Protein AF-A0A327WHX9-F1 (afdb_monomer)

Secondary structure (DSSP, 8-state):
----PPP-------PPPS-----HHHHHHHHHHHTSPP--HHHHHHHHHHHHH-SS-HHHHHHHHT--HHHHHHHHHHH-

pLDDT: mean 82.61, std 20.34, ran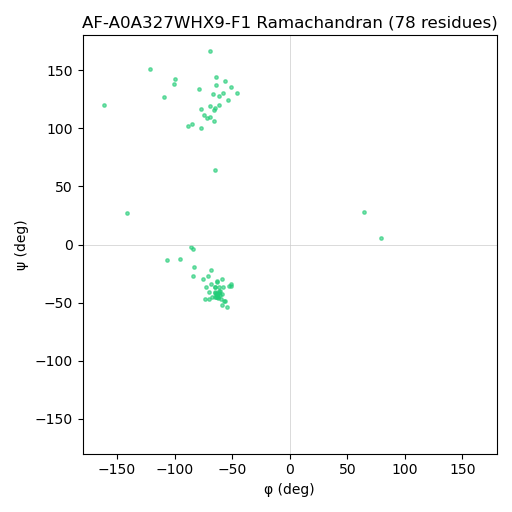ge [37.47, 98.12]

Sequence (80 aa):
MSHSAKASSAKRPQTPTTAERKPALSIIKDIQRQTRRQYTAEEKIRIVLEGLQGEQSVAEICRREGLNTNVYYRWSKEFL

Organism: Larkinella arboricola (NCBI:txid643671)

Solvent-accessible surface area (backbone atoms only — not comparable t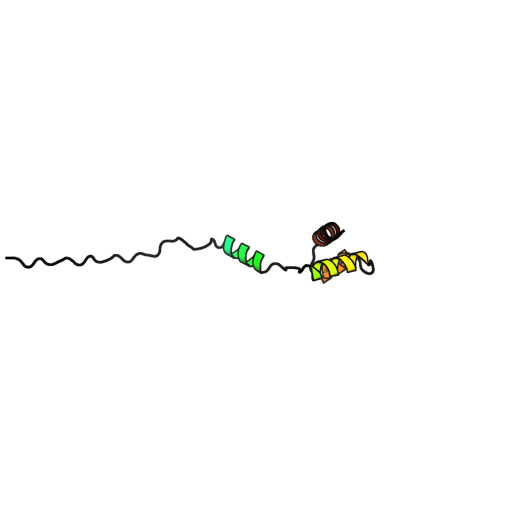o full-atom values): 5324 Å² total; per-residue (Å²): 142,80,88,83,79,81,80,83,80,80,78,75,86,77,76,85,74,95,75,79,78,73,54,71,69,56,53,52,50,52,49,56,59,72,70,45,89,80,76,53,72,68,56,50,51,53,57,44,51,51,45,71,68,56,86,51,57,56,69,56,55,20,60,76,70,75,43,58,60,70,57,54,61,50,50,50,61,74,78,103

Structure (mmCIF, N/CA/C/O backbone):
data_AF-A0A327WHX9-F1
#
_entry.id   AF-A0A327WHX9-F1
#
loop_
_atom_site.group_PDB
_atom_site.id
_atom_site.type_symbol
_atom_site.label_atom_id
_atom_site.label_alt_id
_atom_site.label_comp_id
_atom_site.label_asym_id
_atom_site.label_entity_id
_atom_site.label_seq_id
_atom_site.pdbx_PDB_ins_code
_atom_site.Cartn_x
_atom_site.Cartn_y
_atom_site.Cartn_z
_atom_site.occupancy
_atom_site.B_iso_or_equiv
_atom_site.auth_seq_id
_atom_site.auth_comp_id
_atom_site.auth_asym_id
_atom_site.auth_atom_id
_atom_site.pdbx_PDB_model_num
ATOM 1 N N . MET A 1 1 ? -41.935 21.328 75.353 1.00 42.25 1 MET A N 1
ATOM 2 C CA . MET A 1 1 ? -41.928 22.167 74.134 1.00 42.25 1 MET A CA 1
ATOM 3 C C . MET A 1 1 ? -40.467 22.305 73.722 1.00 42.25 1 MET A C 1
ATOM 5 O O . MET A 1 1 ? -39.720 22.851 74.508 1.00 42.25 1 MET A O 1
ATOM 9 N N . SER A 1 2 ? -39.898 21.779 72.645 1.00 45.25 2 SER A N 1
ATOM 10 C CA . SER A 1 2 ? -40.343 20.946 71.529 1.00 45.25 2 SER A CA 1
ATOM 11 C C . SER A 1 2 ? -39.041 20.365 70.948 1.00 45.25 2 SER A C 1
ATOM 13 O O . SER A 1 2 ? -38.165 21.137 70.567 1.00 45.25 2 SER A O 1
ATOM 15 N N . HIS A 1 3 ? -38.863 19.042 70.908 1.00 37.47 3 HIS A N 1
ATOM 16 C CA . HIS A 1 3 ? -37.740 18.444 70.176 1.00 37.47 3 HIS A CA 1
ATOM 17 C C . HIS A 1 3 ? -38.161 18.298 68.708 1.00 37.47 3 HIS A C 1
ATOM 19 O O . HIS A 1 3 ? -38.962 17.429 68.377 1.00 37.47 3 HIS A O 1
ATOM 25 N N . SER A 1 4 ? -37.661 19.176 67.833 1.00 44.72 4 SER A N 1
ATOM 26 C CA . SER A 1 4 ? -37.864 19.054 66.385 1.00 44.72 4 SER A CA 1
ATOM 27 C C . SER A 1 4 ? -37.040 17.891 65.838 1.00 44.72 4 SER A C 1
ATOM 29 O O . SER A 1 4 ? -35.815 17.969 65.741 1.00 44.72 4 SER A O 1
ATOM 31 N N . ALA A 1 5 ? -37.727 16.820 65.453 1.00 43.72 5 ALA A N 1
ATOM 32 C CA . ALA A 1 5 ? -37.165 15.728 64.676 1.00 43.72 5 ALA A CA 1
ATOM 33 C C . ALA A 1 5 ? -36.869 16.210 63.243 1.00 43.72 5 ALA A C 1
ATOM 35 O O . ALA A 1 5 ? -37.770 16.623 62.514 1.00 43.72 5 ALA A O 1
ATOM 36 N N . LYS A 1 6 ? -35.599 16.159 62.825 1.00 44.56 6 LYS A N 1
ATOM 37 C CA . LYS A 1 6 ? -35.212 16.331 61.418 1.00 44.56 6 LYS A CA 1
ATOM 38 C C . LYS A 1 6 ? -35.526 15.039 60.663 1.00 44.56 6 LYS A C 1
ATOM 40 O O . LYS A 1 6 ? -34.954 13.991 60.952 1.00 44.56 6 LYS A O 1
ATOM 45 N N . ALA A 1 7 ? -36.439 15.135 59.702 1.00 44.75 7 ALA A N 1
ATOM 46 C CA . ALA A 1 7 ? -36.795 14.061 58.789 1.00 44.75 7 ALA A CA 1
ATOM 47 C C . ALA A 1 7 ? -35.583 13.637 57.939 1.00 44.75 7 ALA A C 1
ATOM 49 O O . ALA A 1 7 ? -34.937 14.465 57.294 1.00 44.75 7 ALA A O 1
ATOM 50 N N . SER A 1 8 ? -35.293 12.334 57.932 1.00 43.16 8 SER A N 1
ATOM 51 C CA . SER A 1 8 ? -34.363 11.708 56.991 1.00 43.16 8 SER A CA 1
ATOM 52 C C . SER A 1 8 ? -34.929 11.794 55.576 1.00 43.16 8 SER A C 1
ATOM 54 O O . SER A 1 8 ? -35.955 11.188 55.274 1.00 43.16 8 SER A O 1
ATOM 56 N N . SER A 1 9 ? -34.248 12.524 54.694 1.00 43.16 9 SER A N 1
ATOM 57 C CA . SER A 1 9 ? -34.518 12.479 53.257 1.00 43.16 9 SER A CA 1
ATOM 58 C C . SER A 1 9 ? -33.910 11.197 52.686 1.00 43.16 9 SER A C 1
ATOM 60 O O . SER A 1 9 ? -32.698 11.095 52.489 1.00 43.16 9 SER A O 1
ATOM 62 N N . ALA A 1 10 ? -34.754 10.187 52.475 1.00 52.38 10 ALA A N 1
ATOM 63 C CA . ALA A 1 10 ? -34.388 8.951 51.799 1.00 52.38 10 ALA A CA 1
ATOM 64 C C . ALA A 1 10 ? -34.060 9.253 50.327 1.00 52.38 10 ALA A C 1
ATOM 66 O O . ALA A 1 10 ? -34.936 9.534 49.507 1.00 52.38 10 ALA A O 1
ATOM 67 N N . LYS A 1 11 ? -32.768 9.215 49.991 1.00 51.66 11 LYS A N 1
ATOM 68 C CA . LYS A 1 11 ? -32.269 9.396 48.627 1.00 51.66 11 LYS A CA 1
ATOM 69 C C . LYS A 1 11 ? -32.675 8.184 47.782 1.00 51.66 11 LYS A C 1
ATOM 71 O O . LYS A 1 11 ? -32.172 7.082 47.972 1.00 51.66 11 LYS A O 1
ATOM 76 N N . ARG A 1 12 ? -33.613 8.404 46.859 1.00 52.06 12 ARG A N 1
ATOM 77 C CA . ARG A 1 12 ? -34.085 7.444 45.847 1.00 52.06 12 ARG A CA 1
ATOM 78 C C . ARG A 1 12 ? -32.886 6.832 45.089 1.00 52.06 12 ARG A C 1
ATOM 80 O O . ARG A 1 12 ? -32.011 7.606 44.690 1.00 52.06 12 ARG A O 1
ATOM 87 N N . PRO A 1 13 ? -32.823 5.506 44.843 1.00 49.09 13 PRO A N 1
ATOM 88 C CA . PRO A 1 13 ? -31.759 4.924 44.031 1.00 49.09 13 PRO A CA 1
ATOM 89 C C . PRO A 1 13 ? -31.887 5.455 42.604 1.00 49.09 13 PRO A C 1
ATOM 91 O O . PRO A 1 13 ? -32.910 5.263 41.946 1.00 49.09 13 PRO A O 1
ATOM 94 N N . GLN A 1 14 ? -30.868 6.171 42.143 1.00 56.12 14 GLN A N 1
ATOM 95 C CA . GLN A 1 14 ? -30.772 6.581 40.751 1.00 56.12 14 GLN A CA 1
ATOM 96 C C . GLN A 1 14 ? -30.380 5.341 39.946 1.00 56.12 14 GLN A C 1
ATOM 98 O O . GLN A 1 14 ? -29.278 4.820 40.096 1.00 56.12 14 GLN A O 1
ATOM 103 N N . THR A 1 15 ? -31.289 4.843 39.113 1.00 58.75 15 THR A N 1
ATOM 104 C CA . THR A 1 15 ? -30.926 3.949 38.011 1.00 58.75 15 THR A CA 1
ATOM 105 C C . THR A 1 15 ? -29.923 4.685 37.118 1.00 58.75 15 THR A C 1
ATOM 107 O O . THR A 1 15 ? -30.211 5.832 36.759 1.00 58.75 15 THR A O 1
ATOM 110 N N . PRO A 1 16 ? -28.771 4.091 36.758 1.00 54.69 16 PRO A N 1
ATOM 111 C CA . PRO A 1 16 ? -27.799 4.763 35.910 1.00 54.69 16 PRO A CA 1
ATOM 112 C C . PRO A 1 16 ? -28.442 5.066 34.557 1.00 54.69 16 PRO A C 1
ATOM 114 O O . PRO A 1 16 ? -28.931 4.178 33.855 1.00 54.69 16 PRO A O 1
ATOM 117 N N . THR A 1 17 ? -28.484 6.354 34.240 1.00 48.72 17 THR A N 1
ATOM 118 C CA . THR A 1 17 ? -28.981 6.907 32.990 1.00 48.72 17 THR A CA 1
ATOM 119 C C . THR A 1 17 ? -28.110 6.445 31.826 1.00 48.72 17 THR A C 1
ATOM 121 O 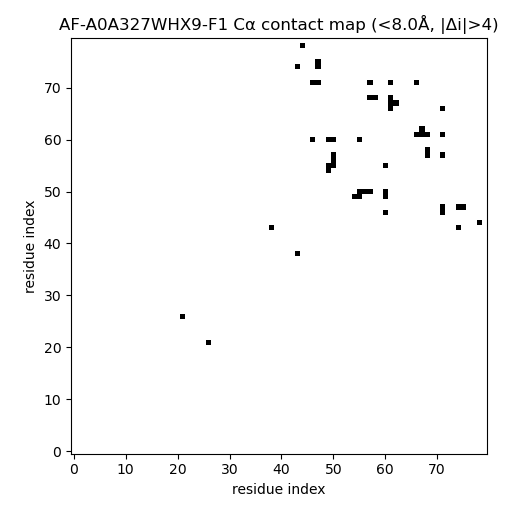O . THR A 1 17 ? -26.884 6.384 31.893 1.00 48.72 17 THR A O 1
ATOM 124 N N . THR A 1 18 ? -28.788 6.090 30.744 1.00 50.66 18 THR A N 1
ATOM 125 C CA . THR A 1 18 ? -28.301 5.575 29.463 1.00 50.66 18 THR A CA 1
ATOM 126 C C . THR A 1 18 ? -27.448 6.607 28.706 1.00 50.66 18 THR A C 1
ATOM 128 O O . THR A 1 18 ? -27.855 7.076 27.650 1.00 50.66 18 THR A O 1
ATOM 131 N N . ALA A 1 19 ? -26.295 7.014 29.244 1.00 57.22 19 ALA A N 1
ATOM 132 C CA . ALA A 1 19 ? -25.499 8.108 28.673 1.00 57.22 19 ALA A CA 1
ATOM 133 C C . ALA A 1 19 ? -24.205 7.690 27.947 1.00 57.22 19 ALA A C 1
ATOM 135 O O . ALA A 1 19 ? -23.678 8.500 27.198 1.00 57.22 19 ALA A O 1
ATOM 136 N N . GLU A 1 20 ? -23.692 6.456 28.072 1.00 57.97 20 GLU A N 1
ATOM 137 C CA . GLU A 1 20 ? -22.357 6.134 27.509 1.00 57.97 20 GLU A CA 1
ATOM 138 C C . GLU A 1 20 ? -22.209 4.740 26.871 1.00 57.97 20 GLU A C 1
ATOM 140 O O . GLU A 1 20 ? -21.112 4.190 26.781 1.00 57.97 20 GLU A O 1
ATOM 145 N N . ARG A 1 21 ? -23.283 4.130 26.360 1.00 65.38 21 ARG A N 1
ATOM 146 C CA . ARG A 1 21 ? -23.118 2.947 25.495 1.00 65.38 21 ARG A CA 1
ATOM 147 C C . ARG A 1 21 ? -22.954 3.413 24.055 1.00 65.38 21 ARG A C 1
ATOM 149 O O . ARG A 1 21 ? -23.939 3.761 23.407 1.00 65.38 21 ARG A O 1
ATOM 156 N N . LYS A 1 22 ? -21.713 3.410 23.548 1.00 69.19 22 LYS A N 1
ATOM 157 C CA . LYS A 1 22 ? -21.449 3.497 22.103 1.00 69.19 22 LYS A CA 1
ATOM 158 C C . LYS A 1 22 ? -22.400 2.521 21.382 1.00 69.19 22 LYS A C 1
ATOM 160 O O . LYS A 1 22 ? -22.486 1.366 21.809 1.00 69.19 22 LYS A O 1
ATOM 165 N N . PRO A 1 23 ? -23.129 2.945 20.333 1.00 85.69 23 PRO A N 1
ATOM 166 C CA . PRO A 1 23 ? -23.996 2.033 19.596 1.00 85.69 23 PRO A CA 1
ATOM 167 C C . PRO A 1 23 ? -23.166 0.848 19.092 1.00 85.69 23 PRO A C 1
ATOM 169 O O . PRO A 1 23 ? -22.036 1.036 18.654 1.00 85.69 23 PRO A O 1
ATOM 172 N N . ALA A 1 24 ? -23.703 -0.372 19.126 1.00 86.50 24 ALA A N 1
ATOM 173 C CA . ALA A 1 24 ? -22.947 -1.577 18.754 1.00 86.50 24 ALA A CA 1
ATOM 174 C C . ALA A 1 24 ? -22.243 -1.445 17.384 1.00 86.50 24 ALA A C 1
ATOM 176 O O . ALA A 1 24 ? -21.114 -1.896 17.210 1.00 86.50 24 ALA A O 1
ATOM 177 N N . LEU A 1 25 ? -22.863 -0.729 16.439 1.00 88.50 25 LEU A N 1
ATOM 178 C CA . LEU A 1 25 ? -22.288 -0.415 15.130 1.00 88.50 25 LEU A CA 1
ATOM 179 C C . LEU A 1 25 ? -21.000 0.421 15.197 1.00 88.50 25 LEU A C 1
ATOM 181 O O . LEU A 1 25 ? -20.110 0.209 14.378 1.00 88.50 25 LEU A O 1
ATOM 185 N N . SER A 1 26 ? -20.878 1.373 16.127 1.00 90.19 26 SER A N 1
ATOM 186 C CA . SER A 1 26 ? -19.642 2.152 16.266 1.00 90.19 26 SER A CA 1
ATOM 187 C C . SER A 1 26 ? -18.525 1.319 16.883 1.00 90.19 26 SER A C 1
ATOM 189 O O . SER A 1 26 ? -17.394 1.411 16.422 1.00 90.19 26 SER A O 1
ATOM 191 N N . ILE A 1 27 ? -18.845 0.431 17.827 1.00 91.69 27 ILE A N 1
ATOM 192 C CA . ILE A 1 27 ? -17.875 -0.513 18.398 1.00 91.69 27 ILE A CA 1
ATOM 193 C C . ILE A 1 27 ? -17.341 -1.455 17.310 1.00 91.69 27 ILE A C 1
ATOM 195 O O . ILE A 1 27 ? -16.132 -1.631 17.193 1.00 91.69 27 ILE A O 1
ATOM 199 N N . ILE A 1 28 ? -18.216 -2.006 16.461 1.00 91.56 28 ILE A N 1
ATOM 200 C CA . ILE A 1 28 ? -17.810 -2.870 15.339 1.00 91.56 28 ILE A CA 1
ATOM 201 C C . ILE A 1 28 ? -16.894 -2.112 14.364 1.00 91.56 28 ILE A C 1
ATOM 203 O O . ILE A 1 28 ? -15.870 -2.650 13.947 1.00 91.56 28 ILE A O 1
ATOM 207 N N . LYS A 1 29 ? -17.221 -0.857 14.025 1.00 93.00 29 LYS A N 1
ATOM 208 C CA . LYS A 1 29 ? -16.378 -0.012 13.160 1.00 93.00 29 LYS A CA 1
ATOM 209 C C . LYS A 1 29 ? -15.012 0.276 13.783 1.00 93.00 29 LYS A C 1
ATOM 211 O O . LYS A 1 29 ? -14.005 0.222 13.077 1.00 93.00 29 LYS A O 1
ATOM 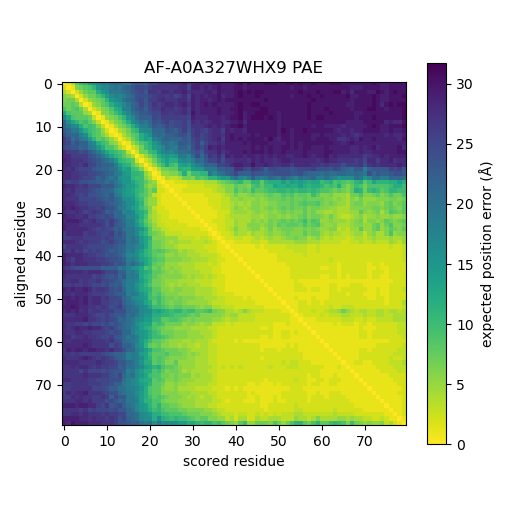216 N N . ASP A 1 30 ? -14.975 0.561 15.082 1.00 92.62 30 ASP A N 1
ATOM 217 C CA . ASP A 1 30 ? -13.735 0.807 15.821 1.00 92.62 30 ASP A CA 1
ATOM 218 C C . ASP A 1 30 ? -12.851 -0.449 15.818 1.00 92.62 30 ASP A C 1
ATOM 220 O O . ASP A 1 30 ? -11.669 -0.362 15.487 1.00 92.62 30 ASP A O 1
ATOM 224 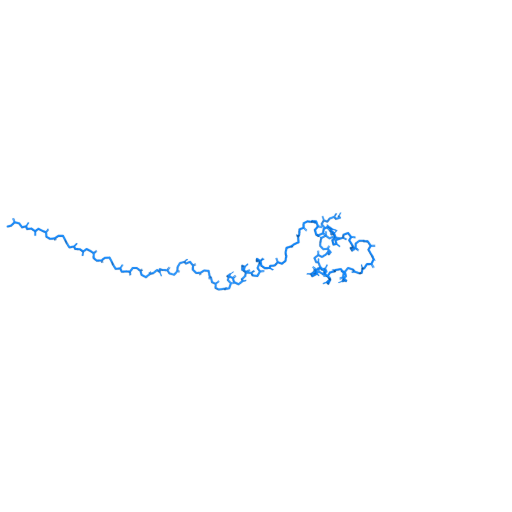N N . ILE A 1 31 ? -13.433 -1.628 16.077 1.00 93.25 31 ILE A N 1
ATOM 225 C CA . ILE A 1 31 ? -12.728 -2.916 16.002 1.00 93.25 31 ILE A CA 1
ATOM 226 C C . ILE A 1 31 ? -12.166 -3.131 14.596 1.00 93.25 31 ILE A C 1
ATOM 228 O O . ILE A 1 31 ? -10.968 -3.342 14.456 1.00 93.25 31 ILE A O 1
ATOM 232 N N . GLN A 1 32 ? -12.989 -3.005 13.551 1.00 93.31 32 GLN A N 1
ATOM 233 C CA . GLN A 1 32 ? -12.546 -3.180 12.161 1.00 93.31 32 GLN A CA 1
ATOM 234 C C . GLN A 1 32 ? -11.412 -2.224 11.777 1.00 93.31 32 GLN A C 1
ATOM 236 O O . GLN A 1 32 ? -10.516 -2.585 11.012 1.00 93.31 32 GLN A O 1
ATOM 241 N N . ARG A 1 33 ? -11.447 -0.986 12.284 1.00 92.44 33 ARG A N 1
ATOM 242 C CA . ARG A 1 33 ? -10.378 -0.009 12.068 1.00 92.44 33 ARG A CA 1
ATOM 243 C C . ARG A 1 33 ? -9.099 -0.431 12.782 1.00 92.44 33 ARG A C 1
ATOM 245 O O . ARG A 1 33 ? -8.039 -0.355 12.166 1.00 92.44 33 ARG A O 1
ATOM 252 N N . GLN A 1 34 ? -9.205 -0.875 14.032 1.00 91.19 34 GLN A N 1
ATOM 253 C CA . GLN A 1 34 ? -8.064 -1.285 14.847 1.00 91.19 34 GLN A CA 1
ATOM 254 C C . GLN A 1 34 ? -7.413 -2.573 14.329 1.00 91.19 34 GLN A C 1
ATOM 256 O O . GLN A 1 34 ? -6.196 -2.708 14.381 1.00 91.19 34 GLN A O 1
ATOM 261 N N . THR A 1 35 ? -8.205 -3.498 13.783 1.00 93.00 35 THR A N 1
ATOM 262 C CA . THR A 1 35 ? -7.716 -4.752 13.192 1.00 93.00 35 THR A CA 1
ATOM 263 C C . THR A 1 35 ? -7.254 -4.595 11.741 1.00 93.00 35 THR A C 1
ATOM 265 O O . THR A 1 35 ? -6.783 -5.560 11.142 1.00 93.00 35 THR A O 1
ATOM 268 N N . ARG A 1 36 ? -7.404 -3.410 11.129 1.00 90.69 36 ARG A N 1
ATOM 269 C CA . ARG A 1 36 ? -6.931 -3.159 9.761 1.00 90.69 36 ARG A CA 1
ATOM 270 C C . ARG A 1 36 ? -5.407 -3.224 9.733 1.00 90.69 36 ARG A C 1
ATOM 272 O O . ARG A 1 36 ? -4.753 -2.500 10.482 1.00 90.69 36 ARG A O 1
ATOM 279 N N . ARG A 1 37 ? -4.858 -4.006 8.797 1.00 90.44 37 ARG A N 1
ATOM 280 C CA . ARG A 1 37 ? -3.415 -4.060 8.544 1.00 90.44 37 ARG A CA 1
ATOM 281 C C . ARG A 1 37 ? -2.862 -2.653 8.304 1.00 90.44 37 ARG A C 1
ATOM 283 O O . ARG A 1 37 ? -3.352 -1.925 7.439 1.00 90.44 37 ARG A O 1
ATOM 290 N N . GLN A 1 38 ? -1.864 -2.288 9.098 1.00 92.12 38 GLN A N 1
ATOM 291 C CA . GLN A 1 38 ? -1.083 -1.070 8.932 1.00 92.12 38 GLN A CA 1
ATOM 292 C C . GLN A 1 38 ? 0.225 -1.447 8.251 1.00 92.12 38 GLN A C 1
ATOM 294 O O . GLN A 1 38 ? 0.809 -2.470 8.595 1.00 92.12 38 GLN A O 1
ATOM 299 N N . TYR A 1 39 ? 0.649 -0.629 7.293 1.00 94.75 39 TYR A N 1
ATOM 300 C CA . TYR A 1 39 ? 1.943 -0.771 6.637 1.00 94.75 39 TYR A CA 1
ATOM 301 C C . TYR A 1 39 ? 2.838 0.372 7.100 1.00 94.75 39 TYR A C 1
ATOM 303 O O . TYR A 1 39 ? 2.428 1.539 6.999 1.00 94.75 39 TYR A O 1
ATOM 311 N N . THR A 1 40 ? 4.032 0.057 7.595 1.00 96.25 40 THR A N 1
ATOM 312 C CA . THR A 1 40 ? 5.030 1.080 7.936 1.00 96.25 40 THR A CA 1
ATOM 313 C C .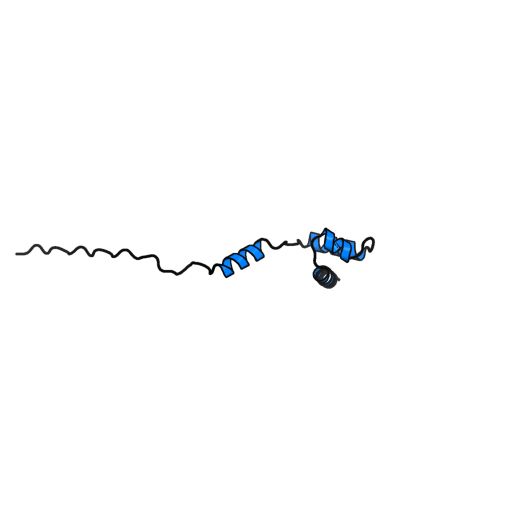 THR A 1 40 ? 5.575 1.744 6.669 1.00 96.25 40 TH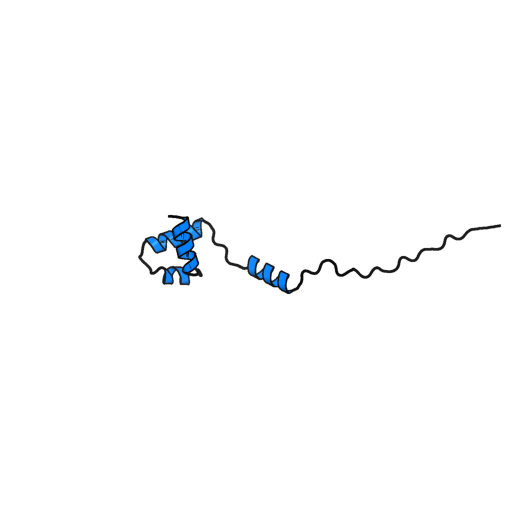R A C 1
ATOM 315 O O . THR A 1 40 ? 5.347 1.269 5.554 1.00 96.25 40 THR A O 1
ATOM 318 N N . ALA A 1 41 ? 6.272 2.874 6.804 1.00 95.69 41 ALA A N 1
ATOM 319 C CA . ALA A 1 41 ? 6.878 3.536 5.648 1.00 95.69 41 ALA A CA 1
ATOM 320 C C . ALA A 1 41 ? 7.904 2.621 4.956 1.00 95.69 41 ALA A C 1
ATOM 322 O O . ALA A 1 41 ? 7.918 2.522 3.732 1.00 95.69 41 ALA A O 1
ATOM 323 N N . GLU A 1 42 ? 8.690 1.888 5.741 1.00 96.50 42 GLU A N 1
ATOM 324 C CA . GLU A 1 42 ? 9.706 0.945 5.275 1.00 96.50 42 GLU A CA 1
ATOM 325 C C . GLU A 1 42 ? 9.083 -0.217 4.495 1.00 96.50 42 GLU A C 1
ATOM 327 O O . GLU A 1 42 ? 9.592 -0.600 3.442 1.00 96.50 42 GLU A O 1
ATOM 332 N N . GLU A 1 43 ? 7.959 -0.762 4.973 1.00 97.06 43 GLU A N 1
ATOM 333 C CA . GLU A 1 43 ? 7.227 -1.810 4.258 1.00 97.06 43 GLU A CA 1
ATOM 334 C C . GLU A 1 43 ? 6.683 -1.297 2.923 1.00 97.06 43 GLU A C 1
ATOM 336 O O . GLU A 1 43 ? 6.846 -1.960 1.901 1.00 97.06 43 GLU A O 1
ATOM 341 N N . LYS A 1 44 ? 6.089 -0.096 2.903 1.00 97.38 44 LYS A N 1
ATOM 342 C CA . LYS A 1 44 ? 5.583 0.505 1.659 1.00 97.38 44 LYS A CA 1
ATOM 343 C C . LYS A 1 44 ? 6.698 0.691 0.633 1.00 97.38 44 LYS A C 1
ATOM 345 O O . LYS A 1 44 ? 6.516 0.316 -0.522 1.00 97.38 44 LYS A O 1
ATOM 350 N N . ILE A 1 45 ? 7.842 1.233 1.058 1.00 96.94 45 ILE A N 1
ATOM 351 C CA . ILE A 1 45 ? 8.999 1.461 0.185 1.00 96.94 45 ILE A CA 1
ATOM 352 C C . ILE A 1 45 ? 9.521 0.129 -0.360 1.00 96.94 45 ILE A C 1
ATOM 354 O O . ILE A 1 45 ? 9.724 0.015 -1.565 1.00 96.94 45 ILE A O 1
ATOM 358 N N . ARG A 1 46 ? 9.669 -0.901 0.486 1.00 97.50 46 ARG A N 1
ATOM 359 C CA . ARG A 1 46 ? 10.116 -2.236 0.052 1.00 97.50 46 ARG A CA 1
ATOM 360 C C . ARG A 1 46 ? 9.222 -2.803 -1.052 1.00 97.50 46 ARG A C 1
ATOM 362 O O . ARG A 1 46 ? 9.729 -3.246 -2.076 1.00 97.50 46 ARG A O 1
ATOM 369 N N . ILE A 1 47 ? 7.906 -2.749 -0.851 1.00 97.56 47 ILE A N 1
ATOM 370 C CA . ILE A 1 47 ? 6.924 -3.286 -1.801 1.00 97.56 47 ILE A CA 1
ATOM 371 C C . ILE A 1 47 ? 6.954 -2.509 -3.125 1.00 97.56 47 ILE A C 1
ATOM 373 O O . ILE A 1 47 ? 6.877 -3.113 -4.195 1.00 97.56 47 ILE A O 1
ATOM 377 N N . VAL A 1 48 ? 7.072 -1.177 -3.073 1.00 97.56 48 VAL A N 1
ATOM 378 C CA . VAL A 1 48 ? 7.164 -0.340 -4.281 1.00 97.56 48 VAL A CA 1
ATOM 379 C C . VAL A 1 48 ? 8.447 -0.636 -5.055 1.00 97.56 48 VAL A C 1
ATOM 381 O O . VAL A 1 48 ? 8.382 -0.829 -6.265 1.00 97.56 48 VAL A O 1
ATOM 384 N N . LEU A 1 49 ? 9.595 -0.731 -4.379 1.00 97.38 49 LEU A N 1
ATOM 385 C CA . LEU A 1 49 ? 10.873 -1.035 -5.029 1.00 97.38 49 LEU A CA 1
ATOM 386 C C . LEU A 1 49 ? 10.868 -2.410 -5.708 1.00 97.38 49 LEU A C 1
ATOM 388 O O . LEU A 1 49 ? 11.327 -2.519 -6.841 1.00 97.38 49 LEU A O 1
ATOM 392 N N . GLU A 1 50 ? 10.299 -3.437 -5.069 1.00 97.19 50 GLU A N 1
ATOM 393 C CA . GLU A 1 50 ? 10.184 -4.771 -5.675 1.00 97.19 50 GLU A CA 1
ATOM 394 C C . GLU A 1 50 ? 9.341 -4.747 -6.959 1.00 97.19 50 GLU A C 1
ATOM 396 O O . GLU A 1 50 ? 9.701 -5.367 -7.959 1.00 97.19 50 GLU A O 1
ATOM 401 N N . GLY A 1 51 ? 8.246 -3.981 -6.971 1.00 96.69 51 GLY A N 1
ATOM 402 C CA . GLY A 1 51 ? 7.416 -3.833 -8.167 1.00 96.69 51 GLY A CA 1
ATOM 403 C C . GLY A 1 51 ? 8.072 -3.012 -9.283 1.00 96.69 51 GLY A C 1
ATOM 404 O O . GLY A 1 51 ? 7.777 -3.250 -10.453 1.00 96.69 51 GLY A O 1
ATOM 405 N N . LEU A 1 52 ? 8.979 -2.086 -8.949 1.00 95.94 52 LEU A N 1
ATOM 406 C CA . LEU A 1 52 ? 9.799 -1.361 -9.930 1.00 95.94 52 LEU A CA 1
ATOM 407 C C . LEU A 1 52 ? 10.928 -2.222 -10.501 1.00 95.94 52 LEU A C 1
ATOM 409 O O . LEU A 1 52 ? 11.311 -2.023 -11.651 1.00 95.94 52 LEU A O 1
ATOM 413 N N . GLN A 1 53 ? 11.443 -3.176 -9.721 1.00 96.25 53 GLN A N 1
ATOM 414 C CA . GLN A 1 53 ? 12.478 -4.104 -10.176 1.00 96.25 53 GLN A CA 1
ATOM 415 C C . GLN A 1 53 ? 11.979 -4.997 -11.322 1.00 96.25 53 GLN A C 1
ATOM 417 O O . GLN A 1 53 ? 12.752 -5.359 -12.202 1.00 96.25 53 GLN A O 1
ATOM 422 N N . GLY A 1 54 ? 10.682 -5.321 -11.342 1.00 95.44 54 GLY A N 1
ATOM 423 C CA . GLY A 1 54 ? 10.040 -5.988 -12.478 1.00 95.44 54 GLY A CA 1
ATOM 424 C C . GLY A 1 54 ? 10.267 -7.501 -12.572 1.00 95.44 54 GLY A C 1
ATOM 425 O O . GLY A 1 54 ? 9.810 -8.107 -13.536 1.00 95.44 54 GLY A O 1
ATOM 426 N N . GLU A 1 55 ? 10.911 -8.122 -11.579 1.00 96.31 55 GLU A N 1
ATOM 427 C CA . GLU A 1 55 ? 11.134 -9.581 -11.524 1.00 96.31 55 GLU A CA 1
ATOM 428 C C . GLU A 1 55 ? 9.825 -10.373 -11.386 1.00 96.31 55 GLU A C 1
ATOM 430 O O . GLU A 1 55 ? 9.669 -11.459 -11.939 1.00 96.31 55 GLU A O 1
ATOM 435 N N . GLN A 1 56 ? 8.872 -9.826 -10.629 1.00 96.75 56 GLN A N 1
ATOM 436 C CA . GLN A 1 56 ? 7.533 -10.378 -10.439 1.00 96.75 56 GLN A CA 1
ATOM 437 C C . GLN A 1 56 ? 6.494 -9.362 -10.898 1.00 96.75 56 GLN A C 1
ATOM 439 O O . GLN A 1 56 ? 6.683 -8.147 -10.807 1.00 96.75 56 GLN A O 1
ATOM 444 N N . SER A 1 57 ? 5.342 -9.860 -11.345 1.00 97.50 57 SER A N 1
ATOM 445 C CA . SER A 1 57 ? 4.228 -8.970 -11.664 1.00 97.50 57 SER A CA 1
ATOM 446 C C . SER A 1 57 ? 3.738 -8.244 -10.404 1.00 97.50 57 SER A C 1
ATOM 448 O O . SER A 1 57 ? 3.640 -8.833 -9.326 1.00 97.50 57 SER A O 1
ATOM 450 N N . VAL A 1 58 ? 3.324 -6.980 -10.540 1.00 97.56 58 VAL A N 1
ATOM 451 C CA . VAL A 1 58 ? 2.741 -6.202 -9.426 1.00 97.56 58 VAL A CA 1
ATOM 452 C C . VAL A 1 58 ? 1.575 -6.948 -8.763 1.00 97.56 58 VAL A C 1
ATOM 454 O O . VAL A 1 58 ? 1.401 -6.893 -7.547 1.00 97.56 58 VAL A O 1
ATOM 457 N N . ALA A 1 59 ? 0.781 -7.682 -9.548 1.00 97.38 59 ALA A N 1
ATOM 458 C CA . ALA A 1 59 ? -0.335 -8.473 -9.042 1.00 97.38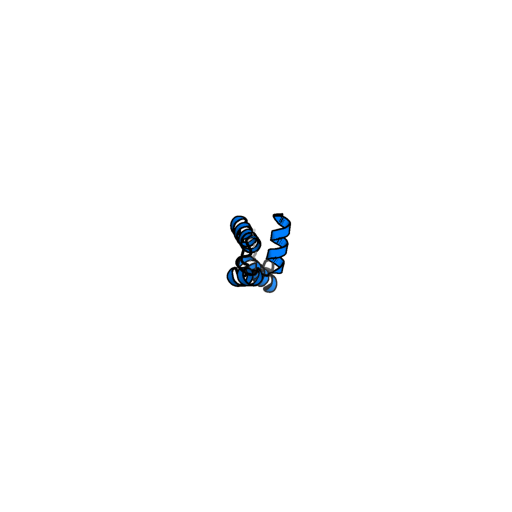 59 ALA A CA 1
ATOM 459 C C . ALA A 1 59 ? 0.118 -9.624 -8.126 1.00 97.38 59 ALA A C 1
ATOM 461 O O . ALA A 1 59 ? -0.567 -9.937 -7.153 1.00 97.38 59 ALA A O 1
ATOM 462 N N . GLU A 1 60 ? 1.253 -10.253 -8.424 1.00 98.00 60 GLU A N 1
ATOM 463 C CA . GLU A 1 60 ? 1.835 -11.321 -7.611 1.00 98.00 60 GLU A CA 1
ATOM 464 C C . GLU A 1 60 ? 2.379 -10.793 -6.286 1.00 98.00 60 GLU A C 1
ATOM 466 O O . GLU A 1 60 ? 2.002 -11.306 -5.230 1.00 98.00 60 GLU A O 1
ATOM 471 N N . ILE A 1 61 ? 3.132 -9.692 -6.336 1.00 98.12 61 ILE A N 1
ATOM 472 C CA . ILE A 1 61 ? 3.622 -8.989 -5.144 1.00 98.12 61 ILE A CA 1
ATOM 473 C C . ILE A 1 61 ? 2.434 -8.582 -4.258 1.00 98.12 61 ILE A C 1
ATOM 475 O O . ILE A 1 61 ? 2.394 -8.892 -3.070 1.00 98.12 61 ILE A O 1
ATOM 479 N N . CYS A 1 62 ? 1.395 -7.974 -4.840 1.00 97.19 62 CYS A N 1
ATOM 480 C CA . CYS A 1 62 ? 0.204 -7.555 -4.099 1.00 97.19 62 CYS A CA 1
ATOM 481 C C . CYS A 1 62 ? -0.509 -8.720 -3.390 1.00 97.19 62 CYS A C 1
ATOM 483 O O . CYS A 1 62 ? -0.897 -8.580 -2.230 1.00 97.19 62 CYS A O 1
ATOM 485 N N . ARG A 1 63 ? -0.655 -9.883 -4.044 1.00 97.38 63 ARG A N 1
ATOM 486 C CA . ARG A 1 63 ? -1.263 -11.072 -3.419 1.00 97.38 63 ARG A CA 1
ATOM 487 C C . ARG A 1 63 ? -0.442 -11.580 -2.236 1.00 97.38 63 ARG A C 1
ATOM 489 O O . ARG A 1 63 ? -1.026 -11.894 -1.202 1.00 97.38 63 ARG A O 1
ATOM 496 N N . ARG A 1 64 ? 0.887 -11.631 -2.376 1.00 97.00 64 ARG A N 1
ATOM 497 C CA . ARG A 1 64 ? 1.802 -12.100 -1.324 1.00 97.00 64 ARG A CA 1
ATOM 498 C C . ARG A 1 64 ? 1.782 -11.185 -0.099 1.00 97.00 64 ARG A C 1
ATOM 500 O O . ARG A 1 64 ? 1.735 -11.658 1.031 1.00 97.00 64 ARG A O 1
ATOM 507 N N . GLU A 1 65 ? 1.732 -9.876 -0.328 1.00 95.25 65 GLU A N 1
ATOM 508 C CA . GLU A 1 65 ? 1.763 -8.862 0.734 1.00 95.25 65 GLU A CA 1
ATOM 509 C C . GLU A 1 65 ? 0.376 -8.549 1.335 1.00 95.25 65 GLU A C 1
ATOM 511 O O . GLU A 1 65 ? 0.254 -7.747 2.269 1.00 95.25 65 GLU A O 1
ATOM 516 N N . GLY A 1 66 ? -0.692 -9.169 0.815 1.00 95.25 66 GLY A N 1
ATOM 517 C CA . GLY A 1 66 ? -2.077 -8.884 1.208 1.00 95.25 66 GLY A CA 1
ATOM 518 C C . GLY A 1 66 ? -2.524 -7.461 0.853 1.00 95.25 66 GLY A C 1
ATOM 519 O O . GLY A 1 66 ? -3.364 -6.878 1.540 1.00 95.25 66 GLY A O 1
ATOM 520 N N . LEU A 1 67 ? -1.932 -6.891 -0.196 1.00 95.75 67 LEU A N 1
ATOM 521 C CA . LEU A 1 67 ? -2.137 -5.527 -0.656 1.00 95.75 67 LEU A CA 1
ATOM 522 C C . LEU A 1 67 ? -3.115 -5.504 -1.836 1.00 95.75 67 LEU A C 1
ATOM 524 O O . LEU A 1 67 ? -3.076 -6.350 -2.723 1.00 95.75 67 LEU A O 1
ATOM 528 N N . ASN A 1 68 ? -3.981 -4.495 -1.893 1.00 96.00 68 ASN A N 1
ATOM 529 C CA . ASN A 1 68 ? -4.759 -4.238 -3.102 1.00 96.00 68 ASN A CA 1
ATOM 530 C C . ASN A 1 68 ? -3.877 -3.512 -4.131 1.00 96.00 68 ASN A C 1
ATOM 532 O O . ASN A 1 68 ? -3.244 -2.511 -3.802 1.00 96.00 68 ASN A O 1
ATOM 536 N N . THR A 1 69 ? -3.894 -3.957 -5.385 1.00 97.00 69 THR A N 1
ATOM 537 C CA . THR A 1 69 ? -3.139 -3.360 -6.495 1.00 97.00 69 THR A CA 1
ATOM 538 C C . THR A 1 69 ? -3.347 -1.845 -6.638 1.00 97.00 69 THR A C 1
ATOM 540 O O . THR A 1 69 ? -2.394 -1.116 -6.901 1.00 97.00 69 THR A O 1
ATOM 543 N N . ASN A 1 70 ? -4.549 -1.320 -6.372 1.00 97.38 70 ASN A N 1
ATOM 544 C CA . ASN A 1 70 ? -4.776 0.133 -6.381 1.00 97.38 70 ASN A CA 1
ATOM 545 C C . ASN A 1 70 ? -3.961 0.876 -5.313 1.00 97.38 70 ASN A C 1
ATOM 547 O O . ASN A 1 70 ? -3.576 2.026 -5.515 1.00 97.38 70 ASN A O 1
ATOM 551 N N . VAL A 1 71 ? -3.713 0.239 -4.167 1.00 96.44 71 VAL A N 1
ATOM 552 C CA . VAL A 1 71 ? -2.903 0.821 -3.094 1.00 96.44 71 VAL A CA 1
ATOM 553 C C . VAL A 1 71 ? -1.437 0.880 -3.514 1.00 96.44 71 VAL A C 1
ATOM 555 O O . VAL A 1 71 ? -0.817 1.919 -3.306 1.00 96.44 71 VAL A O 1
ATOM 558 N N . TYR A 1 72 ? -0.923 -0.164 -4.175 1.00 97.88 72 TYR A N 1
ATOM 559 C CA . TYR A 1 72 ? 0.424 -0.155 -4.755 1.00 97.88 72 TYR A CA 1
ATOM 560 C C . TYR A 1 72 ? 0.623 1.044 -5.687 1.00 97.88 72 TYR A C 1
ATOM 562 O O . TYR A 1 72 ? 1.528 1.844 -5.472 1.00 97.88 72 TYR A O 1
ATOM 570 N N . TYR A 1 73 ? -0.263 1.223 -6.672 1.00 97.50 73 TYR A N 1
ATOM 571 C CA . TYR A 1 73 ? -0.116 2.308 -7.648 1.00 97.50 73 TYR A CA 1
ATOM 572 C C . TYR A 1 73 ? -0.309 3.702 -7.048 1.00 97.50 73 TYR A C 1
ATOM 574 O O . TYR A 1 73 ? 0.144 4.691 -7.620 1.00 97.50 73 TYR A O 1
ATOM 582 N N . ARG A 1 74 ? -1.002 3.811 -5.910 1.00 97.25 74 ARG A N 1
ATOM 583 C CA . ARG A 1 74 ? -1.077 5.073 -5.174 1.00 97.25 74 ARG A CA 1
ATOM 584 C C . ARG A 1 74 ? 0.247 5.366 -4.477 1.00 97.25 74 ARG A C 1
ATOM 586 O O . ARG A 1 74 ? 0.760 6.464 -4.626 1.00 97.25 74 ARG A O 1
ATOM 593 N N . TRP A 1 75 ? 0.821 4.381 -3.790 1.00 97.19 75 TRP A N 1
ATOM 594 C CA . TRP A 1 75 ? 2.123 4.537 -3.142 1.00 97.19 75 TRP A CA 1
ATOM 595 C C . TRP A 1 75 ? 3.240 4.803 -4.144 1.00 97.19 75 TRP A C 1
ATOM 597 O O . TRP A 1 75 ? 4.040 5.702 -3.920 1.00 97.19 75 TRP A O 1
ATOM 607 N N . SER A 1 76 ? 3.270 4.100 -5.279 1.00 96.00 76 SER A N 1
ATOM 608 C CA . SER A 1 76 ? 4.292 4.329 -6.304 1.00 96.00 76 SER A CA 1
ATOM 609 C C . SER A 1 76 ? 4.287 5.768 -6.825 1.00 96.00 76 SER A C 1
ATOM 611 O O . SER A 1 76 ? 5.335 6.262 -7.200 1.00 96.00 76 SER A O 1
ATOM 613 N N . LYS A 1 77 ? 3.128 6.443 -6.832 1.00 96.00 77 LYS A N 1
ATOM 614 C CA . LYS A 1 77 ? 2.991 7.866 -7.193 1.00 96.00 77 LYS A CA 1
ATOM 615 C C . LYS A 1 77 ? 3.290 8.836 -6.048 1.00 96.00 77 LYS A C 1
ATOM 617 O O . LYS A 1 77 ? 3.435 10.020 -6.293 1.00 96.00 77 LYS A O 1
ATOM 622 N N . GLU A 1 78 ? 3.258 8.379 -4.799 1.00 93.62 78 GLU A N 1
ATOM 623 C CA . GLU A 1 78 ? 3.603 9.204 -3.632 1.00 93.62 78 GLU A CA 1
ATOM 624 C C . GLU A 1 78 ? 5.122 9.221 -3.395 1.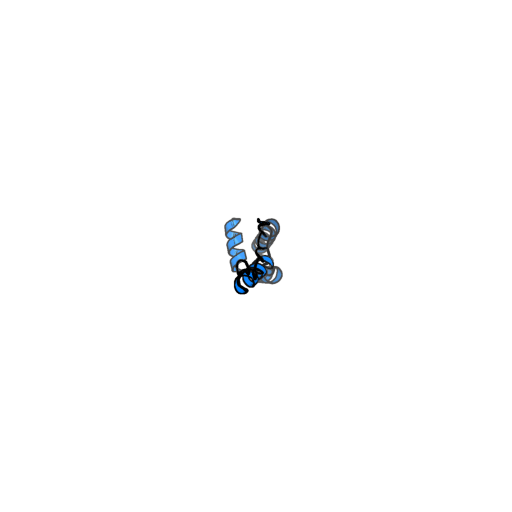00 93.62 78 GLU A C 1
ATOM 626 O O . GLU A 1 78 ? 5.640 10.181 -2.831 1.00 93.62 78 GLU A O 1
ATOM 631 N N . PHE A 1 79 ? 5.828 8.163 -3.812 1.00 88.75 79 PHE A N 1
ATOM 632 C CA . PHE A 1 79 ? 7.282 8.027 -3.669 1.00 88.75 79 PHE A CA 1
ATOM 633 C C . PHE A 1 79 ? 8.088 8.450 -4.909 1.00 88.75 79 PHE A C 1
ATOM 635 O O . PHE A 1 79 ? 9.308 8.575 -4.797 1.00 88.75 79 PHE A O 1
ATOM 642 N N . LEU A 1 80 ? 7.436 8.646 -6.060 1.00 83.12 80 LEU A N 1
ATOM 643 C CA . LEU A 1 80 ? 8.026 9.108 -7.325 1.00 83.12 80 LEU A CA 1
ATOM 644 C C . LEU A 1 80 ? 7.416 10.453 -7.718 1.00 83.12 80 LEU A C 1
ATOM 646 O O . LEU A 1 80 ? 8.189 11.339 -8.138 1.00 83.12 80 LEU A O 1
#

Mean predicted aligned error: 12.8 Å

InterPro domains:
  IPR002514 Transposase IS3/IS911family [PF01527] (34-79)
  IPR010921 Trp repressor/replication initiator [SSF48295] (28-79)
  IPR036388 Winged helix-like DNA-binding domain superfamily [G3DSA:1.10.10.10] (20-80)

Foldseek 3Di:
DDPDDDDDDDDDDDDDDPDDDDPVVVVVVVVCVVPDDDADPVRLVVLLVVCVVVPDDNVVSCVVVVHDSVVSVVSNVVVD

Nearest PDB structures (foldseek):
  1p4w-assembly1_A  TM=4.891E-01  e=2.102E+00  Erwinia amylovora
  4zzl-assembly1_A  TM=3.833E-01  e=1.509E+00  Pseudomonas aeruginosa
  1lnw-assembly2_C  TM=4.616E-01  e=9.643E+00  Pseudomonas aeruginosa

Radius of gyration: 29.95 Å; Cα contacts (8 Å, |Δi|>4): 26; chains: 1; bounding box: 54×34×87 Å